Protein AF-A0A7A6RM09-F1 (afdb_monomer_lite)

Foldseek 3Di:
DDDPPPDDPVRVVVVVVVCVPPDDDPVPDPDDDPDDDPPPDDPPVVVVVVVVVVVVCPDPPDDDPDDDD

pLDDT: mean 82.59, std 9.72, range [47.0, 94.25]

Structure (mmCIF, N/CA/C/O backbone):
data_AF-A0A7A6RM09-F1
#
_entry.id   AF-A0A7A6RM09-F1
#
loop_
_atom_site.group_PDB
_atom_site.id
_atom_site.type_symbol
_atom_site.label_atom_id
_atom_site.label_alt_id
_atom_site.label_comp_id
_atom_site.label_asym_id
_atom_site.label_entity_id
_atom_site.label_seq_id
_atom_site.pdbx_PDB_ins_code
_atom_site.Cartn_x
_atom_site.Cartn_y
_atom_site.Cartn_z
_atom_site.occupancy
_atom_site.B_iso_or_equiv
_atom_site.auth_seq_id
_atom_site.auth_comp_id
_atom_site.auth_asym_id
_atom_site.auth_atom_id
_atom_site.pdbx_PDB_model_num
ATOM 1 N N . MET A 1 1 ? 12.501 -7.251 22.547 1.00 47.00 1 MET A N 1
ATOM 2 C CA . MET A 1 1 ? 11.514 -6.212 22.928 1.00 47.00 1 MET A CA 1
ATOM 3 C C . MET A 1 1 ? 10.622 -6.780 24.022 1.00 47.00 1 MET A C 1
ATOM 5 O O . MET A 1 1 ? 9.960 -7.780 23.777 1.00 47.00 1 MET A O 1
ATOM 9 N N . LYS A 1 2 ? 10.668 -6.234 25.245 1.00 58.31 2 LYS A N 1
ATOM 10 C CA . LYS A 1 2 ? 9.862 -6.749 26.365 1.00 58.31 2 LYS A CA 1
ATOM 11 C C . LYS A 1 2 ? 8.381 -6.466 26.091 1.00 58.31 2 LYS A C 1
ATOM 13 O O . LYS A 1 2 ? 8.002 -5.304 25.966 1.00 58.31 2 LYS A O 1
ATOM 18 N N . LYS A 1 3 ? 7.561 -7.515 25.974 1.00 61.69 3 LYS A N 1
ATOM 19 C CA . LYS A 1 3 ? 6.104 -7.387 25.855 1.00 61.69 3 LYS A CA 1
ATOM 20 C C . LYS A 1 3 ? 5.563 -6.944 27.213 1.00 61.69 3 LYS A C 1
ATOM 22 O O . LYS A 1 3 ? 5.488 -7.747 28.133 1.00 61.69 3 LYS A O 1
ATOM 27 N N . LYS A 1 4 ? 5.256 -5.657 27.359 1.00 61.28 4 LYS A N 1
ATOM 28 C CA . LYS A 1 4 ? 4.522 -5.156 28.520 1.00 61.28 4 LYS A CA 1
ATOM 29 C C . LYS A 1 4 ? 3.041 -5.443 28.271 1.00 61.28 4 LYS A C 1
ATOM 31 O O . LYS A 1 4 ? 2.413 -4.747 27.483 1.00 61.28 4 LYS A O 1
ATOM 36 N N . THR A 1 5 ? 2.495 -6.487 28.877 1.00 66.38 5 THR A N 1
ATOM 37 C CA . THR A 1 5 ? 1.041 -6.653 28.996 1.00 66.38 5 THR A CA 1
ATOM 38 C C . THR A 1 5 ? 0.600 -5.802 30.184 1.00 66.38 5 THR A C 1
ATOM 40 O O . THR A 1 5 ? 0.758 -6.209 31.328 1.00 66.38 5 THR A O 1
ATOM 43 N N . THR A 1 6 ? 0.174 -4.565 29.926 1.00 68.56 6 THR A N 1
ATOM 44 C CA . THR A 1 6 ? -0.024 -3.523 30.953 1.00 68.56 6 THR A CA 1
ATOM 45 C C . THR A 1 6 ? -1.444 -3.441 31.523 1.00 68.56 6 THR A C 1
ATOM 47 O O . THR A 1 6 ? -1.778 -2.404 32.080 1.00 68.56 6 THR A O 1
ATOM 50 N N . LEU A 1 7 ? -2.294 -4.462 31.364 1.00 73.94 7 LEU A N 1
ATOM 51 C CA . LEU A 1 7 ? -3.695 -4.416 31.814 1.00 73.94 7 LEU A CA 1
ATOM 52 C C . LEU A 1 7 ? -4.161 -5.769 32.360 1.00 73.94 7 LEU A C 1
ATOM 54 O O . LEU A 1 7 ? -3.945 -6.795 31.707 1.00 73.94 7 LEU A O 1
ATOM 58 N N . SER A 1 8 ? -4.819 -5.734 33.525 1.00 88.44 8 SER A N 1
ATOM 59 C CA . SER A 1 8 ? -5.488 -6.876 34.164 1.00 88.44 8 SER A CA 1
ATOM 60 C C . SER A 1 8 ? -6.632 -7.407 33.289 1.00 88.44 8 SER A C 1
ATOM 62 O O . SER A 1 8 ? -7.189 -6.671 32.473 1.00 88.44 8 SER A O 1
ATOM 64 N N . GLU A 1 9 ? -6.996 -8.682 33.436 1.00 88.25 9 GLU A N 1
ATOM 65 C CA . GLU A 1 9 ? -8.118 -9.288 32.701 1.00 88.25 9 GLU A CA 1
ATOM 66 C C . GLU A 1 9 ? -9.454 -8.601 33.020 1.00 88.25 9 GLU A C 1
ATOM 68 O O . GLU A 1 9 ? -10.267 -8.380 32.119 1.00 88.25 9 GLU A O 1
ATOM 73 N N . 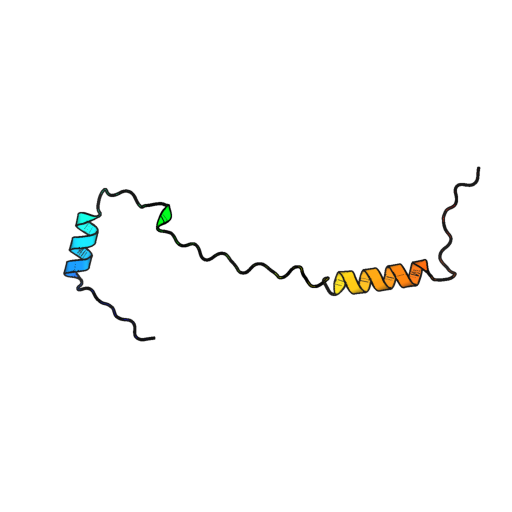GLU A 1 10 ? -9.642 -8.182 34.273 1.00 90.62 10 GLU A N 1
ATOM 74 C CA . GLU A 1 10 ? -10.823 -7.439 34.726 1.00 90.62 10 GLU A CA 1
ATOM 75 C C . GLU A 1 10 ? -10.947 -6.087 34.011 1.00 90.62 10 GLU A C 1
ATOM 77 O O . GLU A 1 10 ? -12.008 -5.759 33.476 1.00 90.62 10 GLU A O 1
ATOM 82 N N . ASP A 1 11 ? -9.844 -5.341 33.899 1.00 89.94 11 ASP A N 1
ATOM 83 C CA . ASP A 1 11 ? -9.820 -4.052 33.200 1.00 89.94 11 ASP A CA 1
ATOM 84 C C . ASP A 1 11 ? -10.112 -4.217 31.703 1.00 89.94 11 ASP A C 1
ATOM 86 O O . ASP A 1 11 ? -10.785 -3.389 31.083 1.00 89.94 11 ASP A O 1
ATOM 90 N N . GLN A 1 12 ? -9.629 -5.308 31.102 1.00 90.00 12 GLN A N 1
ATOM 91 C CA . GLN A 1 12 ? -9.917 -5.623 29.704 1.00 90.00 12 GLN A CA 1
ATOM 92 C C . GLN A 1 12 ? -11.398 -5.948 29.488 1.00 90.00 12 GLN A C 1
ATOM 94 O O . GLN A 1 12 ? -11.966 -5.542 28.469 1.00 90.00 12 GLN A O 1
ATOM 99 N N . ALA A 1 13 ? -12.022 -6.677 30.415 1.00 92.62 13 ALA A N 1
ATOM 100 C CA . ALA A 1 13 ? -13.444 -6.996 30.357 1.00 92.62 13 ALA A CA 1
ATOM 101 C C . ALA A 1 13 ? -14.302 -5.732 30.525 1.00 92.62 13 ALA A C 1
ATOM 103 O O . ALA A 1 13 ? -15.177 -5.476 29.691 1.00 92.62 13 ALA A O 1
ATOM 104 N N . LEU A 1 14 ? -13.983 -4.899 31.521 1.00 93.25 14 LEU A N 1
ATOM 105 C CA . LEU A 1 14 ? -14.644 -3.617 31.766 1.00 93.25 14 LEU A CA 1
ATOM 106 C C . LEU A 1 14 ? -14.574 -2.707 30.534 1.00 93.25 14 LEU A C 1
ATOM 108 O O . LEU A 1 14 ? -15.587 -2.167 30.089 1.00 93.25 14 LEU A O 1
ATOM 112 N N . PHE A 1 15 ? -13.390 -2.583 29.931 1.00 90.62 15 PHE A N 1
ATOM 113 C CA . PHE A 1 15 ? -13.199 -1.787 28.723 1.00 90.62 15 PHE A CA 1
ATOM 114 C C . PHE A 1 15 ? -14.063 -2.289 27.558 1.00 90.62 15 PHE A C 1
ATOM 116 O O . PHE A 1 15 ? -14.737 -1.499 26.898 1.00 90.62 15 PHE A O 1
ATOM 123 N N . ARG A 1 16 ? -14.091 -3.604 27.304 1.00 91.25 16 ARG A N 1
ATOM 124 C CA . ARG A 1 16 ? -14.906 -4.189 26.222 1.00 91.25 16 ARG A CA 1
ATOM 125 C C . ARG A 1 16 ? -16.401 -3.958 26.441 1.00 91.25 16 ARG A C 1
ATOM 127 O O . ARG A 1 16 ? -17.108 -3.705 25.468 1.00 91.25 16 ARG A O 1
ATOM 134 N N . GLN A 1 17 ? -16.861 -4.016 27.690 1.00 94.25 17 GLN A N 1
ATOM 135 C CA . GLN A 1 17 ? -18.251 -3.750 28.048 1.00 94.25 17 GLN A CA 1
ATOM 136 C C . GLN A 1 17 ? -18.626 -2.281 27.812 1.00 94.25 17 GLN A C 1
ATOM 138 O O . GLN A 1 17 ? -19.657 -2.016 27.202 1.00 94.25 17 GLN A O 1
ATOM 143 N N . LEU A 1 18 ? -17.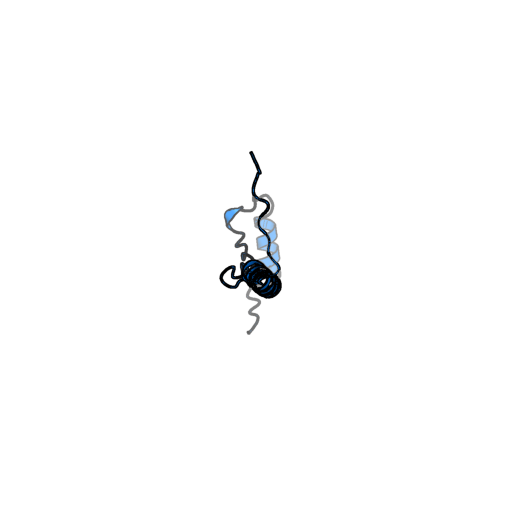778 -1.331 28.221 1.00 92.81 18 LEU A N 1
ATOM 144 C CA . LEU A 1 18 ? -18.004 0.103 27.988 1.00 92.81 18 LEU A CA 1
ATOM 145 C C . LEU A 1 18 ? -17.966 0.475 26.500 1.00 92.81 18 LEU A C 1
ATOM 147 O O . LEU A 1 18 ? -18.676 1.375 26.059 1.00 92.81 18 LEU A O 1
ATOM 151 N N . MET A 1 19 ? -17.148 -0.225 25.715 1.00 90.69 19 MET A N 1
ATOM 152 C CA . MET A 1 19 ? -17.040 -0.007 24.273 1.00 90.69 19 MET A CA 1
ATOM 153 C C . MET A 1 19 ? -18.205 -0.614 23.475 1.00 90.69 19 MET A C 1
ATOM 155 O O . MET A 1 19 ? -18.343 -0.301 22.286 1.00 90.69 19 MET A O 1
ATOM 159 N N . ALA A 1 20 ? -19.045 -1.461 24.080 1.00 90.38 20 ALA A N 1
ATOM 160 C CA . ALA A 1 20 ? -20.187 -2.073 23.408 1.00 90.38 20 ALA A CA 1
ATOM 161 C C . ALA A 1 20 ? -21.184 -0.992 22.946 1.00 90.38 20 ALA A C 1
ATOM 163 O O . ALA A 1 20 ? -21.716 -0.230 23.744 1.00 90.38 20 ALA A O 1
ATOM 164 N N . GLY A 1 21 ? -21.423 -0.908 21.634 1.00 87.94 21 GLY A N 1
ATOM 165 C CA . GLY A 1 21 ? -22.293 0.107 21.022 1.00 87.94 21 GLY A CA 1
ATOM 166 C C . GLY A 1 21 ? -21.561 1.335 20.469 1.00 87.94 21 GLY A C 1
ATOM 167 O O . GLY A 1 21 ? -22.169 2.146 19.771 1.00 87.94 21 GLY A O 1
ATOM 168 N N . THR A 1 22 ? -20.251 1.460 20.694 1.00 90.38 22 THR A N 1
ATOM 169 C CA . THR A 1 22 ? -19.454 2.528 20.074 1.00 90.38 22 THR A CA 1
ATOM 170 C C . THR A 1 22 ? -19.091 2.186 18.626 1.00 90.38 22 THR A C 1
ATOM 172 O O . THR A 1 22 ? -18.783 1.044 18.276 1.00 90.38 22 THR A O 1
ATOM 175 N N . ARG A 1 23 ? -19.118 3.189 17.740 1.00 88.88 23 ARG A N 1
ATOM 176 C CA . ARG A 1 23 ? -18.681 3.021 16.349 1.00 88.88 23 ARG A CA 1
ATOM 177 C C . ARG A 1 23 ? -17.161 3.130 16.270 1.00 88.88 23 ARG A C 1
ATOM 179 O O . ARG A 1 23 ? -16.594 4.132 16.695 1.00 88.88 23 ARG A O 1
ATOM 186 N N . LYS A 1 24 ? -16.510 2.164 15.619 1.00 85.94 24 LYS A N 1
ATOM 187 C CA . LYS A 1 24 ? -15.069 2.233 15.333 1.00 85.94 24 LYS A CA 1
ATOM 188 C C . LYS A 1 24 ? -14.730 3.478 14.499 1.00 85.94 24 LYS A C 1
ATOM 190 O O . LYS A 1 24 ? -15.338 3.719 13.450 1.00 85.94 24 LYS A O 1
ATOM 195 N N . ILE A 1 25 ? -13.736 4.246 14.942 1.00 88.50 25 ILE A N 1
ATOM 196 C CA . ILE A 1 25 ? -13.220 5.406 14.211 1.00 88.50 25 ILE A CA 1
ATOM 197 C C . ILE A 1 25 ? -12.406 4.902 13.013 1.00 88.50 25 ILE A C 1
ATOM 199 O O . ILE A 1 25 ? -11.460 4.128 13.156 1.00 88.50 25 ILE A O 1
ATOM 203 N N . LYS A 1 26 ? -12.779 5.327 11.798 1.00 82.44 26 LYS A N 1
ATOM 204 C CA . LYS A 1 26 ? -12.099 4.906 10.556 1.00 82.44 26 LYS A CA 1
ATOM 205 C C . LYS A 1 26 ? -10.651 5.411 10.476 1.00 82.44 26 LYS A C 1
ATOM 207 O O . LYS A 1 26 ? -9.828 4.788 9.816 1.00 82.44 26 LYS A O 1
ATOM 212 N N . GLN A 1 27 ? -10.358 6.523 11.144 1.00 80.62 27 GLN A N 1
ATOM 213 C CA . GLN A 1 27 ? -9.055 7.193 11.138 1.00 80.62 27 GLN A CA 1
ATOM 214 C C . GLN A 1 27 ? -8.027 6.537 12.076 1.00 80.62 27 GLN A C 1
ATOM 216 O O . GLN A 1 27 ? -6.834 6.720 11.865 1.00 80.62 27 GLN A O 1
ATOM 221 N N . ASP A 1 28 ? -8.458 5.702 13.028 1.00 78.94 28 ASP A N 1
ATOM 222 C CA . ASP A 1 28 ? -7.560 5.039 13.991 1.00 78.94 28 ASP A CA 1
ATOM 223 C C . ASP A 1 28 ? -6.816 3.834 13.395 1.00 78.94 28 ASP A C 1
ATOM 225 O O . ASP A 1 28 ? -6.003 3.185 14.052 1.00 78.94 28 ASP A O 1
ATOM 229 N N . THR A 1 29 ? -7.089 3.496 12.133 1.00 81.81 29 THR A N 1
ATOM 230 C CA . THR A 1 29 ? -6.419 2.385 11.456 1.00 81.81 29 THR A CA 1
ATOM 231 C C . THR A 1 29 ? -5.204 2.914 10.700 1.00 81.81 29 THR A C 1
ATOM 233 O O . THR A 1 29 ? -5.301 3.306 9.538 1.00 81.81 29 THR A O 1
ATOM 236 N N . ILE A 1 30 ? -4.041 2.919 11.357 1.00 78.88 30 ILE A N 1
ATOM 237 C CA . ILE A 1 30 ? -2.765 3.205 10.692 1.00 78.88 30 ILE A CA 1
ATOM 238 C C . ILE A 1 30 ? -2.443 2.029 9.766 1.00 78.88 30 ILE A C 1
ATOM 240 O O . ILE A 1 30 ? -2.002 0.967 10.203 1.00 78.88 30 ILE A O 1
ATOM 244 N N . VAL A 1 31 ? -2.680 2.209 8.467 1.00 78.94 31 VAL A N 1
ATOM 245 C CA . VAL A 1 31 ? -2.317 1.219 7.450 1.00 78.94 31 VAL A CA 1
ATOM 246 C C . VAL A 1 31 ? -0.865 1.450 7.046 1.00 78.94 31 VAL A C 1
ATOM 248 O O . VAL A 1 31 ? -0.545 2.450 6.399 1.00 78.94 31 VAL A O 1
ATOM 251 N N . HIS A 1 32 ? 0.024 0.517 7.393 1.00 81.62 32 HIS A N 1
ATOM 252 C CA . HIS A 1 32 ? 1.380 0.526 6.853 1.00 81.62 32 HIS A CA 1
ATOM 253 C C . HIS A 1 32 ? 1.299 0.267 5.346 1.00 81.62 32 HIS A C 1
ATOM 255 O O . HIS A 1 32 ? 0.954 -0.832 4.907 1.00 81.62 32 HIS A O 1
ATOM 261 N N . ARG A 1 33 ? 1.597 1.284 4.531 1.00 77.81 33 ARG A N 1
ATOM 262 C CA . ARG A 1 33 ? 1.609 1.113 3.075 1.00 77.81 33 ARG A CA 1
ATOM 263 C C . ARG A 1 33 ? 2.714 0.120 2.701 1.00 77.81 33 ARG A C 1
ATOM 265 O O . ARG A 1 33 ? 3.815 0.217 3.248 1.00 77.81 33 ARG A O 1
ATOM 272 N N . PRO A 1 34 ? 2.459 -0.838 1.796 1.00 82.44 34 PRO A N 1
ATOM 273 C CA . PRO A 1 34 ? 3.516 -1.707 1.304 1.00 82.44 34 PRO A CA 1
ATOM 274 C C . PRO A 1 34 ? 4.615 -0.858 0.654 1.00 82.44 34 PRO A C 1
ATOM 276 O O . PRO A 1 34 ? 4.333 0.156 0.007 1.00 82.44 34 PRO A O 1
ATOM 279 N N . GLN A 1 35 ? 5.869 -1.266 0.852 1.00 79.19 35 GLN A N 1
ATOM 280 C CA . GLN A 1 35 ? 7.024 -0.593 0.264 1.00 79.19 35 GLN A CA 1
ATOM 281 C C . GLN A 1 35 ? 6.866 -0.573 -1.262 1.00 79.19 35 GLN A C 1
ATOM 283 O O . GLN A 1 35 ? 6.714 -1.618 -1.900 1.00 79.19 35 GLN A O 1
ATOM 288 N N . ARG A 1 36 ? 6.851 0.627 -1.853 1.00 75.56 36 ARG A N 1
ATOM 289 C CA . ARG A 1 36 ? 6.771 0.784 -3.310 1.00 75.56 36 ARG A CA 1
ATOM 290 C C . ARG A 1 36 ? 8.067 0.269 -3.932 1.00 75.56 36 ARG A C 1
ATOM 292 O O . ARG A 1 36 ? 9.151 0.606 -3.463 1.00 75.56 36 ARG A O 1
ATOM 299 N N . LYS A 1 37 ? 7.957 -0.515 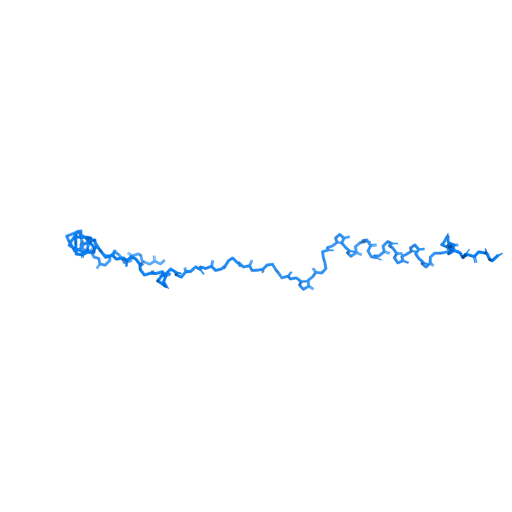-5.008 1.00 75.94 37 LYS A N 1
ATOM 300 C CA . LYS A 1 37 ? 9.124 -0.927 -5.800 1.00 75.94 37 LYS A CA 1
ATOM 301 C C . LYS A 1 37 ? 9.808 0.327 -6.354 1.00 75.94 37 LYS A C 1
ATOM 303 O O . LYS A 1 37 ? 9.124 1.216 -6.862 1.00 75.94 37 LYS A O 1
ATOM 308 N N . LYS A 1 38 ? 11.135 0.415 -6.240 1.00 71.19 38 LYS A N 1
ATOM 309 C CA . LYS A 1 38 ? 11.897 1.518 -6.834 1.00 71.19 38 LYS A CA 1
ATOM 310 C C . LYS A 1 38 ? 11.872 1.355 -8.355 1.00 71.19 38 LYS A C 1
ATOM 312 O O . LYS A 1 38 ? 12.380 0.372 -8.872 1.00 71.19 38 LYS A O 1
ATOM 317 N N . ILE A 1 39 ? 11.249 2.306 -9.050 1.00 67.81 39 ILE A N 1
ATOM 318 C CA . ILE A 1 39 ? 11.126 2.336 -10.524 1.00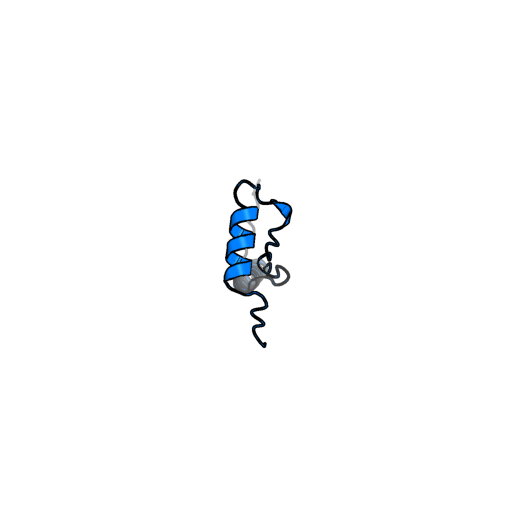 67.81 39 ILE A CA 1
ATOM 319 C C . ILE A 1 39 ? 12.410 2.900 -11.172 1.00 67.81 39 ILE A C 1
ATOM 321 O O . ILE A 1 39 ? 12.521 2.975 -12.385 1.00 67.81 39 ILE A O 1
ATOM 325 N N . SER A 1 40 ? 13.395 3.299 -10.362 1.00 69.62 40 SER A N 1
ATOM 326 C CA . SER A 1 40 ? 14.618 3.962 -10.829 1.00 69.62 40 SER A CA 1
ATOM 327 C C . SER A 1 40 ? 15.497 3.095 -11.732 1.00 69.62 40 SER A C 1
ATOM 329 O O . SER A 1 40 ? 16.337 3.643 -12.436 1.00 69.62 40 SER A O 1
ATOM 331 N N . GLU A 1 41 ? 15.347 1.773 -11.689 1.00 71.00 41 GLU A N 1
ATOM 332 C CA . GLU A 1 41 ? 16.202 0.849 -12.429 1.00 71.00 41 GLU A CA 1
ATOM 333 C C . GLU A 1 41 ? 15.400 0.189 -13.546 1.00 71.00 41 GLU A C 1
ATOM 335 O O . GLU A 1 41 ? 14.362 -0.443 -13.315 1.00 71.00 41 GLU A O 1
ATOM 340 N N . VAL A 1 42 ? 15.889 0.360 -14.774 1.00 72.31 42 VAL A N 1
ATOM 341 C CA . VAL A 1 42 ? 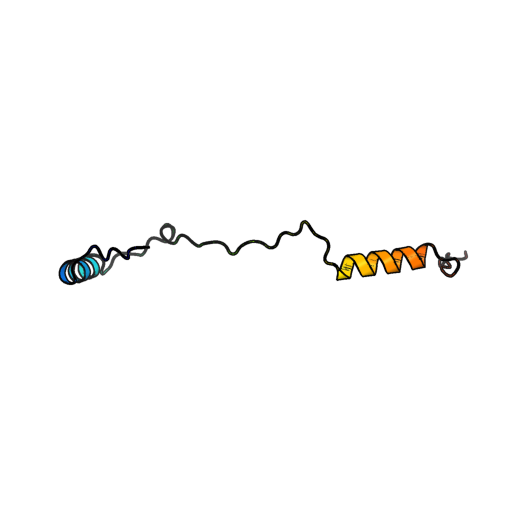15.378 -0.340 -15.950 1.00 72.31 42 VAL A CA 1
ATOM 342 C C . VAL A 1 42 ? 15.539 -1.843 -15.696 1.00 72.31 42 VAL A C 1
ATOM 344 O O . VAL A 1 42 ? 16.648 -2.291 -15.401 1.00 72.31 42 VAL A O 1
ATOM 347 N N . PRO A 1 43 ? 14.464 -2.648 -15.780 1.00 83.94 43 PRO A N 1
ATOM 348 C CA . PRO A 1 43 ? 14.574 -4.089 -15.601 1.00 83.94 43 PRO A CA 1
ATOM 349 C C . PRO A 1 43 ? 15.609 -4.669 -16.568 1.00 83.94 43 PRO A C 1
ATOM 351 O O . PRO A 1 43 ? 15.579 -4.344 -17.751 1.00 83.94 43 PRO A O 1
ATOM 354 N N . VAL A 1 44 ? 16.465 -5.580 -16.098 1.00 83.25 44 VAL A N 1
ATOM 355 C CA . VAL A 1 44 ? 17.548 -6.194 -16.899 1.00 83.25 44 VAL A CA 1
ATOM 356 C C . VAL A 1 44 ? 17.056 -6.715 -18.256 1.00 83.25 44 VAL A C 1
ATOM 358 O O . VAL A 1 44 ? 17.723 -6.543 -19.268 1.00 83.25 44 VAL A O 1
ATOM 361 N N . LYS A 1 45 ? 15.843 -7.280 -18.305 1.00 85.00 45 LYS A N 1
ATOM 362 C CA . LYS A 1 45 ? 15.205 -7.732 -19.553 1.00 85.00 45 LYS A CA 1
ATOM 363 C C . LYS A 1 45 ? 15.037 -6.615 -20.588 1.00 85.00 45 LYS A C 1
ATOM 365 O O . LYS A 1 45 ? 15.267 -6.845 -21.765 1.00 85.00 45 LYS A O 1
ATOM 370 N N . ARG A 1 46 ? 14.627 -5.424 -20.146 1.00 86.25 46 ARG A N 1
ATOM 371 C CA . ARG A 1 46 ? 14.450 -4.257 -21.013 1.00 86.25 46 ARG A CA 1
ATOM 372 C C . ARG A 1 46 ? 15.799 -3.712 -21.480 1.00 86.25 46 ARG A C 1
ATOM 374 O O . ARG A 1 46 ? 15.924 -3.391 -22.649 1.00 86.25 46 ARG A O 1
ATOM 381 N N . LEU A 1 47 ? 16.806 -3.711 -20.607 1.00 89.12 47 LEU A N 1
ATOM 382 C CA . LEU A 1 47 ? 18.170 -3.315 -20.967 1.00 89.12 47 LEU A CA 1
ATOM 383 C C . LEU A 1 47 ? 18.772 -4.224 -22.053 1.00 89.12 47 LEU A C 1
ATOM 385 O O . LEU A 1 47 ? 19.356 -3.730 -23.010 1.00 89.12 47 LEU A O 1
ATOM 389 N N . ILE A 1 48 ? 18.590 -5.545 -21.937 1.00 90.50 48 ILE A N 1
ATOM 390 C CA . ILE A 1 48 ? 19.055 -6.509 -22.950 1.00 90.50 48 ILE A CA 1
ATOM 391 C C . ILE A 1 48 ? 18.328 -6.297 -24.283 1.00 90.50 48 ILE A C 1
ATOM 393 O O . ILE A 1 48 ? 18.966 -6.320 -25.332 1.00 90.50 48 ILE A O 1
ATOM 397 N N . GLN A 1 49 ? 17.010 -6.077 -24.244 1.00 89.25 49 GLN A N 1
ATOM 398 C CA . GLN A 1 49 ? 16.223 -5.814 -25.448 1.00 89.25 49 GLN A CA 1
ATOM 399 C C . GLN A 1 49 ? 16.694 -4.536 -26.153 1.00 89.25 49 GLN A C 1
ATOM 401 O O . GLN A 1 49 ? 16.964 -4.568 -27.345 1.00 89.25 49 GLN A O 1
ATOM 406 N N . GLU A 1 50 ? 16.868 -3.440 -25.411 1.00 89.19 50 GLU A N 1
ATOM 407 C CA . GLU A 1 50 ? 17.341 -2.163 -25.959 1.00 89.19 50 GLU A CA 1
ATOM 408 C C . GLU A 1 50 ? 18.747 -2.291 -26.573 1.00 89.19 50 GLU A C 1
ATOM 410 O O . GLU A 1 50 ? 19.019 -1.698 -27.615 1.00 89.19 50 GLU A O 1
ATOM 415 N N . GLN A 1 51 ? 19.628 -3.107 -25.981 1.00 90.31 51 GLN A N 1
ATOM 416 C CA . GLN A 1 51 ? 20.942 -3.403 -26.556 1.00 90.31 51 GLN A CA 1
ATOM 417 C C . GLN A 1 51 ? 20.834 -4.184 -27.875 1.00 90.31 51 GLN A C 1
ATOM 419 O O . GLN A 1 51 ? 21.539 -3.858 -28.832 1.00 90.31 51 GLN A O 1
ATOM 424 N N . ALA A 1 52 ? 19.970 -5.201 -27.931 1.00 89.00 52 ALA A N 1
ATOM 425 C CA . ALA A 1 52 ? 19.753 -5.998 -29.136 1.00 89.00 52 ALA A CA 1
ATOM 426 C C . ALA A 1 52 ? 19.158 -5.146 -30.269 1.00 89.00 52 ALA A C 1
ATOM 428 O O . ALA A 1 52 ? 19.692 -5.146 -31.379 1.00 89.00 52 ALA A O 1
ATOM 429 N N . ASP A 1 53 ? 18.130 -4.353 -29.966 1.00 89.31 53 ASP A N 1
ATOM 430 C CA . ASP A 1 53 ? 17.476 -3.455 -30.921 1.00 89.31 53 ASP A CA 1
ATOM 431 C C . ASP A 1 53 ? 18.464 -2.411 -31.465 1.00 89.31 53 ASP A C 1
ATOM 433 O O . ASP A 1 53 ? 18.530 -2.188 -32.674 1.00 89.31 53 ASP A O 1
ATOM 437 N N . ALA A 1 54 ? 19.295 -1.821 -30.594 1.00 89.12 54 ALA A N 1
ATOM 438 C CA . ALA A 1 54 ? 20.343 -0.892 -31.011 1.00 89.12 54 ALA A CA 1
ATOM 439 C C . ALA A 1 54 ? 21.375 -1.575 -31.917 1.00 89.12 54 ALA A C 1
ATOM 441 O O . ALA A 1 54 ? 21.718 -1.042 -32.968 1.00 89.12 54 ALA A O 1
ATOM 442 N N . SER A 1 55 ? 21.849 -2.768 -31.547 1.00 90.88 55 SER A N 1
ATOM 443 C CA . SER A 1 55 ? 22.832 -3.496 -32.357 1.00 90.88 55 SER A CA 1
ATOM 444 C C . SER A 1 55 ? 22.311 -3.849 -33.752 1.00 90.88 55 SER A C 1
ATOM 446 O O . SER A 1 55 ? 23.077 -3.801 -34.708 1.00 90.88 55 SER A O 1
ATOM 448 N N . HIS A 1 56 ? 21.015 -4.148 -33.874 1.00 90.25 56 HIS A N 1
ATOM 449 C CA . HIS A 1 56 ? 20.380 -4.443 -35.152 1.00 90.25 56 HIS A CA 1
ATOM 450 C C . HIS A 1 56 ? 20.162 -3.181 -35.991 1.00 90.25 56 HIS A C 1
ATOM 452 O O . HIS A 1 56 ? 20.447 -3.181 -37.178 1.00 90.25 56 HIS A O 1
ATOM 458 N N . TYR A 1 57 ? 19.709 -2.082 -35.385 1.00 89.1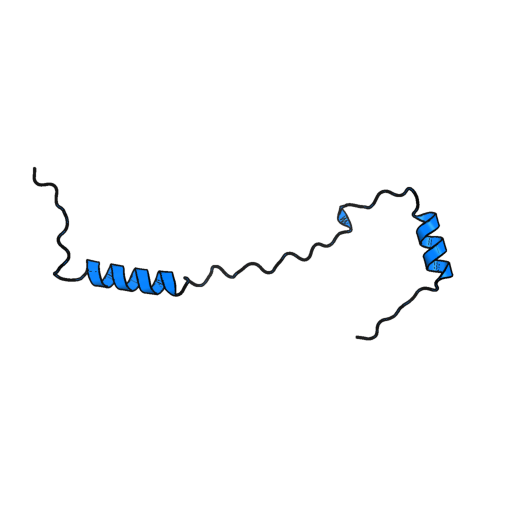9 57 TYR A N 1
ATOM 459 C CA . TYR A 1 57 ? 19.482 -0.827 -36.107 1.00 89.19 57 TYR A CA 1
ATOM 460 C C . TYR A 1 57 ? 20.766 -0.234 -36.714 1.00 89.19 57 TYR A C 1
ATOM 462 O O . TYR A 1 57 ? 20.718 0.397 -37.767 1.00 89.19 57 TYR A O 1
ATOM 470 N N . PHE A 1 58 ? 21.914 -0.430 -36.055 1.00 88.38 58 PHE A N 1
ATOM 471 C CA . PHE A 1 58 ? 23.222 0.031 -36.536 1.00 88.38 58 PHE A CA 1
ATOM 472 C C . PHE A 1 58 ? 24.006 -1.029 -37.322 1.00 88.38 58 PHE A C 1
ATOM 474 O O . PHE A 1 58 ? 25.166 -0.783 -37.653 1.00 88.38 58 PHE A O 1
ATOM 481 N N . SER A 1 59 ? 23.427 -2.200 -37.595 1.00 89.94 59 SER A N 1
ATOM 482 C CA . SER A 1 59 ? 24.073 -3.184 -38.461 1.00 89.94 59 SER A CA 1
ATOM 483 C C . SER A 1 59 ? 23.810 -2.868 -39.934 1.00 89.94 59 SER A C 1
ATOM 485 O O . SER A 1 59 ? 22.765 -2.330 -40.300 1.00 89.94 59 SER A O 1
ATOM 487 N N . ASP A 1 60 ? 24.736 -3.278 -40.801 1.00 89.44 60 ASP A N 1
ATOM 488 C CA . ASP A 1 60 ? 24.596 -3.153 -42.261 1.00 89.44 60 ASP A CA 1
ATOM 489 C C . ASP A 1 60 ? 23.468 -4.042 -42.835 1.00 89.44 60 ASP A C 1
ATOM 491 O O . ASP A 1 60 ? 23.155 -3.977 -44.024 1.00 89.44 60 ASP A O 1
ATOM 495 N N . GLU A 1 61 ? 22.849 -4.884 -41.999 1.00 87.56 61 GLU A N 1
ATOM 496 C CA . GLU A 1 61 ? 21.705 -5.726 -42.362 1.00 87.56 61 GLU A CA 1
ATOM 497 C C . GLU A 1 61 ? 20.377 -4.957 -42.330 1.00 87.56 61 GLU A C 1
ATOM 499 O O . GLU A 1 61 ? 19.398 -5.391 -42.943 1.00 87.56 61 GLU A O 1
ATOM 504 N N . PHE A 1 62 ? 20.311 -3.826 -41.619 1.00 88.81 62 PHE A N 1
ATOM 505 C CA . PHE A 1 62 ? 19.079 -3.060 -41.501 1.00 88.81 62 PHE A CA 1
ATOM 506 C C . PHE A 1 62 ? 18.827 -2.230 -42.764 1.00 88.81 62 PHE A C 1
ATOM 508 O O . PHE A 1 62 ? 19.454 -1.200 -43.009 1.00 88.81 62 PHE A O 1
ATOM 515 N N . GLN A 1 63 ? 17.857 -2.668 -43.564 1.00 84.62 63 GLN A N 1
ATOM 516 C CA . GLN A 1 63 ? 17.372 -1.921 -44.719 1.00 84.62 63 GLN A CA 1
ATOM 517 C C . GLN A 1 63 ? 16.058 -1.216 -44.361 1.00 84.62 63 GLN A C 1
ATOM 519 O O . GLN A 1 63 ? 15.049 -1.891 -44.131 1.00 84.62 63 GLN A O 1
ATOM 524 N N . PRO A 1 64 ? 16.024 0.129 -44.306 1.00 86.25 64 PRO A N 1
ATOM 525 C CA . PRO A 1 64 ? 14.784 0.841 -44.050 1.00 86.25 64 PRO A CA 1
ATOM 526 C C . PRO A 1 64 ? 13.818 0.627 -45.220 1.00 86.25 64 PRO A C 1
ATOM 528 O O . PRO A 1 64 ? 14.175 0.821 -46.382 1.00 86.25 64 PRO A O 1
ATOM 531 N N . LEU A 1 65 ? 12.576 0.252 -44.910 1.00 84.06 65 LEU A N 1
ATOM 532 C CA . LEU A 1 65 ? 11.485 0.206 -45.884 1.00 84.06 65 LEU A CA 1
ATOM 533 C C . LEU A 1 65 ? 11.127 1.640 -46.285 1.00 84.06 65 LEU A C 1
ATOM 535 O O . LEU A 1 65 ? 10.322 2.305 -45.634 1.00 84.06 65 LEU A O 1
ATOM 539 N N . LEU A 1 66 ? 11.777 2.130 -47.336 1.00 84.06 66 LEU A N 1
ATOM 540 C CA . LEU A 1 66 ? 11.441 3.399 -47.962 1.00 84.06 66 LEU A CA 1
ATOM 541 C C . LEU A 1 66 ? 10.243 3.177 -48.884 1.00 84.06 66 LEU A C 1
ATOM 543 O O . LEU A 1 66 ? 10.251 2.264 -49.709 1.00 84.06 66 LEU A O 1
ATOM 547 N N . ASN A 1 67 ? 9.215 4.013 -48.752 1.00 82.06 67 ASN A N 1
ATOM 548 C CA . ASN A 1 67 ? 8.127 4.037 -49.723 1.00 82.06 67 ASN A CA 1
ATOM 549 C C . ASN A 1 67 ? 8.713 4.513 -51.058 1.00 82.06 67 ASN A C 1
ATOM 551 O O . ASN A 1 67 ? 9.148 5.658 -51.164 1.00 82.06 67 ASN A O 1
ATOM 555 N N . THR A 1 68 ? 8.773 3.630 -52.049 1.00 76.88 68 THR A N 1
ATOM 556 C CA . THR A 1 68 ? 9.068 4.018 -53.428 1.00 76.88 68 THR A CA 1
ATOM 557 C C . THR A 1 68 ? 7.817 4.677 -54.000 1.00 76.88 68 THR A C 1
ATOM 559 O O . THR A 1 68 ? 6.763 4.037 -53.998 1.00 76.88 68 THR A O 1
ATOM 562 N N . GLU A 1 69 ? 7.922 5.945 -54.408 1.00 63.94 69 GLU A N 1
ATOM 563 C CA . GLU A 1 69 ? 6.870 6.655 -55.158 1.00 63.94 69 GLU A CA 1
ATOM 564 C C . GLU A 1 69 ? 6.469 5.917 -56.443 1.00 63.94 69 GLU A C 1
ATOM 566 O O . GLU A 1 69 ? 7.361 5.315 -57.090 1.00 63.94 69 GLU A O 1
#

Organism: Escherichia coli (NCBI:txid562)

Radius of gyration: 31.67 Å; chains: 1; bounding box: 47×16×90 Å

Sequence (69 aa):
MKKKTTLSEEDQALFRQLMAGTRKIKQDTIVHRPQRKKISEVPVKRLIQEQADASHYFSDEFQPLLNTE

Secondary structure (DSSP, 8-state):
------S-HHHHHHHHHHTTTPPPPGGG----PPPPP-TTS--HHHHHHHHHHHHHHTSTT--------